Protein AF-A0A219ADJ1-F1 (afdb_monomer_lite)

Foldseek 3Di:
DVLVVLVVVLVVLLVLLVLLLVLLVCVVVVNDDDADPVCRVVVVVSNVVSVVLHNVRSNVSSCVSNVVSVCVSVVVVVD

Sequence (79 aa):
MKKLKRWLYAIAILIFSTLLVAFAYDMEQGTPIALSSTQAGRQEMLMWVAEVLGFKGSIVVGVLATGFGLYYAISQHFR

Secondary structure (DSSP, 8-state):
-HHHHHHHHHHHHHHHHHHHHHHHHHHHTT---PPPTTTHHHHHHHHHHHHHHHHHHHHHHHHHHHHHHHHHHHHTT--

pLDDT: mean 79.94, std 7.43, range [50.06, 88.5]

Radius of gyration: 14.53 Å; chains: 1; bounding box: 33×27×38 Å

Structure (mmCIF, N/CA/C/O backbone):
data_AF-A0A219ADJ1-F1
#
_entry.id   AF-A0A219ADJ1-F1
#
loop_
_atom_site.group_PDB
_atom_site.id
_atom_site.type_symbol
_atom_site.label_atom_id
_atom_site.label_alt_id
_atom_site.label_comp_id
_atom_site.label_asym_id
_atom_site.label_entity_id
_atom_site.label_seq_id
_atom_site.pdbx_PDB_ins_code
_atom_site.Cartn_x
_atom_site.Cartn_y
_atom_site.Cartn_z
_atom_site.occupancy
_atom_site.B_iso_or_equiv
_atom_site.auth_seq_id
_atom_site.auth_comp_id
_atom_site.auth_asym_id
_atom_site.auth_atom_id
_atom_site.pdbx_PDB_model_num
ATOM 1 N N . MET A 1 1 ? 22.122 10.080 -13.396 1.00 59.56 1 MET A N 1
ATOM 2 C CA . MET A 1 1 ? 20.828 10.636 -12.917 1.00 59.56 1 MET A CA 1
ATOM 3 C C . MET A 1 1 ? 19.618 9.711 -13.105 1.00 59.56 1 MET A C 1
ATOM 5 O O . MET A 1 1 ? 18.873 9.548 -12.149 1.00 59.56 1 MET A O 1
ATOM 9 N N . LYS A 1 2 ? 19.394 9.078 -14.274 1.00 66.25 2 LYS A N 1
ATOM 10 C CA . LYS A 1 2 ? 18.219 8.196 -14.499 1.00 66.25 2 LYS A CA 1
ATOM 11 C C . LYS A 1 2 ? 18.146 6.984 -13.545 1.00 66.25 2 LYS A C 1
ATOM 13 O O . LYS A 1 2 ? 17.073 6.686 -13.040 1.00 66.25 2 LYS A O 1
ATOM 18 N N . LYS A 1 3 ? 19.284 6.338 -13.242 1.00 67.69 3 LYS A N 1
ATOM 19 C CA . LYS A 1 3 ? 19.359 5.205 -12.294 1.00 67.69 3 LYS A CA 1
ATOM 20 C C . LYS A 1 3 ? 19.016 5.606 -10.848 1.00 67.69 3 LYS A C 1
ATOM 22 O O . LYS A 1 3 ? 18.242 4.915 -10.204 1.00 67.69 3 LYS A O 1
ATOM 27 N N . LEU A 1 4 ? 19.517 6.755 -10.376 1.00 75.12 4 LEU A N 1
ATOM 28 C CA . LEU A 1 4 ? 19.243 7.266 -9.023 1.00 75.12 4 LEU A CA 1
ATOM 29 C C . LEU A 1 4 ? 17.757 7.608 -8.831 1.00 75.12 4 LEU A C 1
ATOM 31 O O . LEU A 1 4 ? 17.162 7.206 -7.840 1.00 75.12 4 LEU A O 1
ATOM 35 N N . LYS A 1 5 ? 17.134 8.273 -9.818 1.00 75.31 5 LYS A N 1
ATOM 36 C CA . LYS A 1 5 ? 15.689 8.554 -9.785 1.00 75.31 5 LYS A CA 1
ATOM 37 C C . LYS A 1 5 ? 14.854 7.265 -9.730 1.00 75.31 5 LYS A C 1
ATOM 39 O O . LYS A 1 5 ? 13.864 7.228 -9.018 1.00 75.31 5 LYS A O 1
ATOM 44 N N . ARG A 1 6 ? 15.262 6.197 -10.427 1.00 74.81 6 ARG A N 1
ATOM 45 C CA . ARG A 1 6 ? 14.560 4.895 -10.411 1.00 74.81 6 ARG A CA 1
ATOM 46 C C . ARG A 1 6 ? 14.602 4.206 -9.055 1.00 74.81 6 ARG A C 1
ATOM 48 O O . ARG A 1 6 ? 13.560 3.774 -8.580 1.00 74.81 6 ARG A O 1
ATOM 55 N N . TRP A 1 7 ? 15.776 4.138 -8.433 1.00 79.25 7 TRP A N 1
ATOM 56 C CA . TRP A 1 7 ? 15.896 3.595 -7.080 1.00 79.25 7 TRP A CA 1
ATOM 57 C C . TRP A 1 7 ? 15.092 4.418 -6.074 1.00 79.25 7 TRP A C 1
ATOM 59 O O . TRP A 1 7 ? 14.439 3.842 -5.213 1.00 79.25 7 TRP A O 1
ATOM 69 N N . LEU A 1 8 ? 15.044 5.743 -6.246 1.00 82.81 8 LEU A N 1
ATOM 70 C CA . LEU A 1 8 ? 14.196 6.610 -5.431 1.00 82.81 8 LEU A CA 1
ATOM 71 C C . LEU A 1 8 ? 12.704 6.263 -5.574 1.00 82.81 8 LEU A C 1
ATOM 73 O O . LEU A 1 8 ? 12.003 6.196 -4.571 1.00 82.81 8 LEU A O 1
ATOM 77 N N . TYR A 1 9 ? 12.225 5.988 -6.794 1.00 79.12 9 TYR A N 1
ATOM 78 C CA . TYR A 1 9 ? 10.848 5.531 -7.011 1.00 79.12 9 TYR A CA 1
ATOM 79 C C . TYR A 1 9 ? 10.587 4.155 -6.398 1.00 79.12 9 TYR A C 1
ATOM 81 O O . TYR A 1 9 ? 9.553 3.974 -5.768 1.00 79.12 9 TYR A O 1
ATOM 89 N N . ALA A 1 10 ? 11.514 3.204 -6.531 1.00 80.44 10 ALA A N 1
ATOM 90 C CA . ALA A 1 10 ? 11.368 1.886 -5.914 1.00 80.44 10 ALA A CA 1
ATOM 91 C C . ALA A 1 10 ? 11.282 1.985 -4.380 1.00 80.44 10 ALA A C 1
ATOM 93 O O . ALA A 1 10 ? 10.411 1.368 -3.774 1.00 80.44 10 ALA A O 1
ATOM 94 N N . ILE A 1 11 ? 12.123 2.822 -3.765 1.00 84.50 11 ILE A N 1
ATOM 95 C CA . ILE A 1 11 ? 12.088 3.097 -2.322 1.00 84.50 11 ILE A CA 1
ATOM 96 C C . ILE A 1 11 ? 10.772 3.781 -1.932 1.00 84.50 11 ILE A C 1
ATOM 98 O O . ILE A 1 11 ? 10.150 3.388 -0.951 1.00 84.50 11 ILE A O 1
ATOM 102 N N . ALA A 1 12 ? 10.310 4.763 -2.709 1.00 84.69 12 ALA A N 1
ATOM 103 C CA . ALA A 1 12 ? 9.043 5.440 -2.444 1.00 84.69 12 ALA A CA 1
ATOM 104 C C . ALA A 1 12 ? 7.844 4.479 -2.521 1.00 84.69 12 ALA A C 1
ATOM 106 O O . ALA A 1 12 ? 6.974 4.521 -1.655 1.00 84.69 12 ALA A O 1
ATOM 107 N N . ILE A 1 13 ? 7.819 3.587 -3.517 1.00 85.81 13 ILE A N 1
ATOM 108 C CA . ILE A 1 13 ? 6.786 2.552 -3.669 1.00 85.81 13 ILE A CA 1
ATOM 109 C C . ILE A 1 13 ? 6.822 1.574 -2.493 1.00 85.81 13 ILE A C 1
ATOM 111 O O . ILE A 1 13 ? 5.767 1.190 -1.989 1.00 85.81 13 ILE A O 1
ATOM 115 N N . LEU A 1 14 ? 8.017 1.199 -2.036 1.00 85.31 14 LEU A N 1
ATOM 116 C CA . LEU A 1 14 ? 8.188 0.307 -0.894 1.00 85.31 14 LEU A CA 1
ATOM 117 C C . LEU A 1 14 ? 7.648 0.953 0.386 1.00 85.31 14 LEU A C 1
ATOM 119 O O . LEU A 1 14 ? 6.808 0.352 1.047 1.00 85.31 14 LEU A O 1
ATOM 123 N N . ILE A 1 15 ? 8.046 2.197 0.677 1.00 87.38 15 ILE A N 1
ATOM 124 C CA . ILE A 1 15 ? 7.563 2.956 1.843 1.00 87.38 15 ILE A CA 1
ATOM 125 C C . ILE A 1 15 ? 6.038 3.113 1.791 1.00 87.38 15 ILE A C 1
ATOM 127 O O . ILE A 1 15 ? 5.355 2.868 2.785 1.00 87.38 15 ILE A O 1
ATOM 131 N N . PHE A 1 16 ? 5.492 3.478 0.629 1.00 87.25 16 PHE A N 1
ATOM 132 C CA . PHE A 1 16 ? 4.048 3.597 0.437 1.00 87.25 16 PHE A CA 1
ATOM 133 C C . PHE A 1 16 ? 3.325 2.272 0.703 1.00 87.25 16 PHE A C 1
ATOM 135 O O . PHE A 1 16 ? 2.346 2.244 1.443 1.00 87.25 16 PHE A O 1
ATOM 142 N N . SER A 1 17 ? 3.837 1.169 0.154 1.00 82.94 17 SER A N 1
ATOM 143 C CA . SER A 1 17 ? 3.248 -0.163 0.319 1.00 82.94 17 SER A CA 1
ATOM 144 C C . SER A 1 17 ? 3.252 -0.600 1.782 1.00 82.94 17 SER A C 1
ATOM 146 O O . SER A 1 17 ? 2.241 -1.091 2.279 1.00 82.94 17 SER A O 1
ATOM 148 N N . THR A 1 18 ? 4.360 -0.378 2.494 1.00 86.38 18 THR A N 1
ATOM 149 C CA . THR A 1 18 ? 4.457 -0.698 3.923 1.00 86.38 18 THR A CA 1
ATOM 15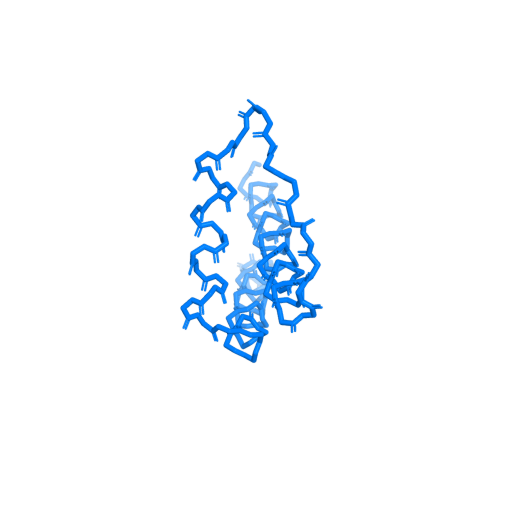0 C C . THR A 1 18 ? 3.505 0.140 4.769 1.00 86.38 18 THR A C 1
ATOM 152 O O . THR A 1 18 ? 2.865 -0.403 5.663 1.00 86.38 18 THR A O 1
ATOM 155 N N . LEU A 1 19 ? 3.368 1.436 4.471 1.00 85.38 19 LEU A N 1
ATOM 156 C CA . LEU A 1 19 ? 2.461 2.322 5.203 1.00 85.38 19 LEU A CA 1
ATOM 157 C C . LEU A 1 19 ? 1.000 1.943 4.969 1.00 85.38 19 LEU A C 1
ATOM 159 O O . LEU A 1 19 ? 0.230 1.902 5.920 1.00 85.38 19 LEU A O 1
ATOM 163 N N . LEU A 1 20 ? 0.628 1.623 3.728 1.00 84.44 20 LEU A N 1
ATOM 164 C CA . LEU A 1 20 ? -0.728 1.192 3.399 1.00 84.44 20 LEU A CA 1
ATOM 165 C C . LEU A 1 20 ? -1.121 -0.072 4.177 1.00 84.44 20 LEU A C 1
ATOM 167 O O . LEU A 1 20 ? -2.192 -0.121 4.774 1.00 84.44 20 LEU A O 1
ATOM 171 N N . VAL A 1 21 ? -0.239 -1.076 4.207 1.00 85.19 21 VAL A N 1
ATOM 172 C CA . VAL A 1 21 ? -0.480 -2.320 4.955 1.00 85.19 21 VAL A CA 1
ATOM 173 C C . VAL A 1 21 ? -0.524 -2.066 6.461 1.00 85.19 21 VAL A C 1
ATOM 175 O O . VAL A 1 21 ? -1.391 -2.619 7.130 1.00 85.19 21 VAL A O 1
ATOM 178 N N . ALA A 1 22 ? 0.369 -1.225 6.988 1.00 84.56 22 ALA A N 1
ATOM 179 C CA . ALA A 1 22 ? 0.388 -0.876 8.406 1.00 84.56 22 ALA A CA 1
ATOM 180 C C . ALA A 1 22 ? -0.906 -0.172 8.837 1.00 84.56 22 ALA A C 1
ATOM 182 O O . ALA A 1 22 ? -1.522 -0.591 9.809 1.00 84.56 22 ALA A O 1
ATOM 183 N N . PHE A 1 23 ? -1.376 0.820 8.074 1.00 83.31 23 PHE A N 1
ATOM 184 C CA . PHE A 1 23 ? -2.648 1.481 8.371 1.00 83.31 23 PHE A CA 1
ATOM 185 C C . PHE A 1 23 ? -3.828 0.518 8.281 1.00 83.31 23 PHE A C 1
ATOM 187 O O . PHE A 1 23 ? -4.680 0.529 9.161 1.00 83.31 23 PHE A O 1
ATOM 194 N N . ALA A 1 24 ? -3.868 -0.349 7.269 1.00 84.50 24 ALA A N 1
ATOM 195 C CA . ALA A 1 24 ? -4.939 -1.332 7.152 1.00 84.50 24 ALA A CA 1
ATOM 196 C C . ALA A 1 24 ? -4.943 -2.332 8.322 1.00 84.50 24 ALA A C 1
ATOM 198 O O . ALA A 1 24 ? -6.010 -2.720 8.790 1.00 84.50 24 ALA A O 1
ATOM 199 N N . TYR A 1 25 ? -3.761 -2.718 8.807 1.00 85.12 25 TYR A N 1
ATOM 200 C CA . TYR A 1 25 ? -3.602 -3.571 9.982 1.00 85.12 25 TYR A CA 1
ATOM 201 C C . TYR A 1 25 ? -4.052 -2.872 11.266 1.00 85.12 25 TYR A C 1
ATOM 203 O O . TYR A 1 25 ? -4.807 -3.448 12.047 1.00 85.12 25 TYR A O 1
ATOM 211 N N . ASP A 1 26 ? -3.626 -1.624 11.469 1.00 84.25 26 ASP A N 1
ATOM 212 C CA . ASP A 1 26 ? -4.017 -0.840 12.638 1.00 84.25 26 ASP A CA 1
ATOM 213 C C . ASP A 1 26 ? -5.534 -0.594 12.662 1.00 84.25 26 ASP A C 1
ATOM 215 O O . ASP A 1 26 ? -6.184 -0.744 13.694 1.00 84.25 26 ASP A O 1
ATOM 219 N N . MET A 1 27 ? -6.139 -0.312 11.506 1.00 81.62 27 MET A N 1
ATOM 220 C CA . MET A 1 27 ? -7.594 -0.188 11.388 1.00 81.62 27 MET A CA 1
ATOM 221 C C . MET A 1 27 ? -8.318 -1.505 11.693 1.00 81.62 27 MET A C 1
ATOM 223 O O . MET A 1 27 ? -9.339 -1.487 12.379 1.00 81.62 27 MET A O 1
ATOM 227 N N . GLU A 1 28 ? -7.794 -2.648 11.236 1.00 83.56 28 GLU A N 1
ATOM 228 C CA . GLU A 1 28 ? -8.382 -3.968 11.512 1.00 83.56 28 GLU A CA 1
ATOM 229 C C . GLU A 1 28 ? -8.283 -4.349 12.999 1.00 83.56 28 GLU A C 1
ATOM 231 O O . GLU A 1 28 ? -9.197 -4.975 13.536 1.00 83.56 28 GLU A O 1
ATOM 236 N N . GLN A 1 29 ? -7.221 -3.926 13.690 1.00 84.81 29 GLN A N 1
ATOM 237 C CA . GLN A 1 29 ? -7.068 -4.119 15.136 1.00 84.81 29 GLN A CA 1
ATOM 238 C C . GLN A 1 29 ? -7.779 -3.060 15.990 1.00 84.81 29 GLN A C 1
ATOM 240 O O . GLN A 1 29 ? -7.780 -3.161 17.218 1.00 84.81 29 GLN A O 1
ATOM 245 N N . GLY A 1 30 ? -8.396 -2.053 15.366 1.00 80.12 30 GLY A N 1
ATOM 246 C CA . GLY A 1 30 ? -9.040 -0.946 16.069 1.00 80.12 30 GLY A CA 1
ATOM 247 C C . GLY A 1 30 ? -8.051 -0.037 16.806 1.00 80.12 30 GLY A C 1
ATOM 248 O O . GLY A 1 30 ? -8.446 0.650 17.752 1.00 80.12 30 GLY A O 1
ATOM 249 N N . THR A 1 31 ? -6.772 -0.025 16.415 1.00 80.19 31 THR A N 1
ATOM 250 C CA . THR A 1 31 ? -5.772 0.869 16.999 1.00 80.19 31 THR A CA 1
ATOM 251 C C . THR A 1 31 ? -6.038 2.312 16.553 1.00 80.19 31 THR A C 1
ATOM 253 O O . THR A 1 31 ? -6.167 2.583 15.357 1.00 80.19 31 THR A O 1
ATOM 256 N N . PRO A 1 32 ? -6.118 3.280 17.485 1.00 72.19 32 PRO A N 1
ATOM 257 C CA . PRO A 1 32 ? -6.352 4.672 17.129 1.00 72.19 32 PRO A CA 1
ATOM 258 C C . PRO A 1 32 ? -5.133 5.255 16.406 1.00 72.19 32 PRO A C 1
ATOM 260 O O . PRO A 1 32 ? -4.048 5.388 16.973 1.00 72.19 32 PRO A O 1
ATOM 263 N N . ILE A 1 33 ? -5.330 5.636 15.145 1.00 76.62 33 ILE A N 1
ATOM 264 C CA . ILE A 1 33 ? -4.306 6.268 14.315 1.00 76.62 33 ILE A CA 1
ATOM 265 C C . ILE A 1 33 ? -4.332 7.778 14.570 1.00 76.62 33 ILE A C 1
ATOM 267 O O . ILE A 1 33 ? -5.274 8.473 14.188 1.00 76.62 33 ILE A O 1
ATOM 271 N N . ALA A 1 34 ? -3.286 8.305 15.206 1.00 74.56 34 ALA A N 1
ATOM 272 C CA . ALA A 1 34 ? -3.137 9.744 15.393 1.00 74.56 34 ALA A CA 1
ATOM 273 C C . ALA A 1 34 ? -2.836 10.432 14.050 1.00 74.56 34 ALA A C 1
ATOM 275 O O . ALA A 1 34 ? -1.876 10.084 13.355 1.00 74.56 34 ALA A O 1
ATOM 276 N N . LEU A 1 35 ? -3.651 11.423 13.687 1.00 75.56 35 LEU A N 1
ATOM 277 C CA . LEU A 1 35 ? -3.442 12.227 12.485 1.00 75.56 35 LEU A CA 1
ATOM 278 C C . LEU A 1 35 ? -2.184 13.091 12.628 1.00 75.56 35 LEU A C 1
ATOM 280 O O . LEU A 1 35 ? -1.992 13.797 13.619 1.00 75.56 35 LEU A O 1
ATOM 284 N N . SER A 1 36 ? -1.336 13.065 11.604 1.00 75.94 36 SER A N 1
ATOM 285 C CA . SER A 1 36 ? -0.181 13.949 11.498 1.00 75.94 36 SER A CA 1
ATOM 286 C C . SER A 1 36 ? -0.637 15.396 11.339 1.00 75.94 36 SER A C 1
ATOM 288 O O . SER A 1 36 ? -1.342 15.735 10.389 1.00 75.94 36 SER A O 1
ATOM 290 N N . SER A 1 37 ? -0.158 16.283 12.212 1.00 67.25 37 SER A N 1
ATOM 291 C CA . SER A 1 37 ? -0.469 17.719 12.165 1.00 67.25 37 SER A CA 1
ATOM 292 C C . SER A 1 37 ? 0.052 18.426 10.908 1.00 67.25 37 SER A C 1
ATOM 294 O O . SER A 1 37 ? -0.449 19.488 10.549 1.00 67.25 37 SER A O 1
ATOM 296 N N . THR A 1 38 ? 1.042 17.849 10.218 1.00 74.56 38 THR A N 1
ATOM 297 C CA . THR A 1 38 ? 1.678 18.448 9.029 1.00 74.56 38 THR A CA 1
ATOM 298 C C . THR A 1 38 ? 1.276 17.782 7.715 1.00 74.56 38 THR A C 1
ATOM 300 O O . THR A 1 38 ? 1.492 18.357 6.649 1.00 74.56 38 THR A O 1
ATOM 303 N N . GLN A 1 39 ? 0.699 16.577 7.757 1.00 77.75 39 GLN A N 1
ATOM 304 C CA . GLN A 1 39 ? 0.352 15.800 6.558 1.00 77.75 39 GLN A CA 1
ATOM 305 C C . GLN A 1 39 ? -1.029 15.130 6.639 1.00 77.75 39 GLN A C 1
ATOM 307 O O . GLN A 1 39 ? -1.268 14.152 5.928 1.00 77.75 39 GLN A O 1
ATOM 312 N N . ALA A 1 40 ? -1.942 15.678 7.449 1.00 79.50 40 ALA A N 1
ATOM 313 C CA . ALA A 1 40 ? -3.277 15.132 7.713 1.00 79.50 40 ALA A CA 1
ATOM 314 C C . ALA A 1 40 ? -4.000 14.643 6.446 1.00 79.50 40 ALA A C 1
ATOM 316 O O . ALA A 1 40 ? -4.334 13.469 6.359 1.00 79.50 40 ALA A O 1
ATOM 317 N N . GLY A 1 41 ? -4.118 15.478 5.407 1.00 80.50 41 GLY A N 1
ATOM 318 C CA . GLY A 1 41 ? -4.850 15.098 4.190 1.00 80.50 41 GLY A CA 1
ATOM 319 C C . GLY A 1 41 ? -4.234 13.932 3.399 1.00 80.50 41 GLY A C 1
ATOM 320 O O . GLY A 1 41 ? -4.951 13.171 2.758 1.00 80.50 41 GLY A O 1
ATOM 321 N N . ARG A 1 42 ? -2.907 13.734 3.450 1.00 81.12 42 ARG A N 1
ATOM 322 C CA . ARG A 1 42 ? -2.269 12.565 2.805 1.00 81.12 42 ARG A CA 1
ATOM 323 C C . ARG A 1 42 ? -2.495 11.295 3.613 1.00 81.12 42 ARG A C 1
ATOM 325 O O . ARG A 1 42 ? -2.646 10.222 3.035 1.00 81.12 42 ARG A O 1
ATOM 332 N N . GLN A 1 43 ? -2.499 11.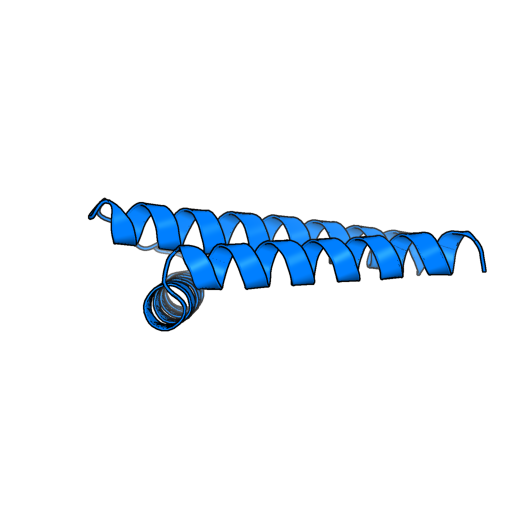430 4.935 1.00 81.06 43 GLN A N 1
ATOM 333 C CA . GLN A 1 43 ? -2.742 10.326 5.849 1.00 81.06 43 GLN A CA 1
ATOM 334 C C . GLN A 1 43 ? -4.208 9.883 5.801 1.00 81.06 43 GLN A C 1
ATOM 336 O O . GLN A 1 43 ? -4.460 8.691 5.698 1.00 81.06 43 GLN A O 1
ATOM 341 N N . GLU A 1 44 ? -5.153 10.823 5.750 1.00 83.62 44 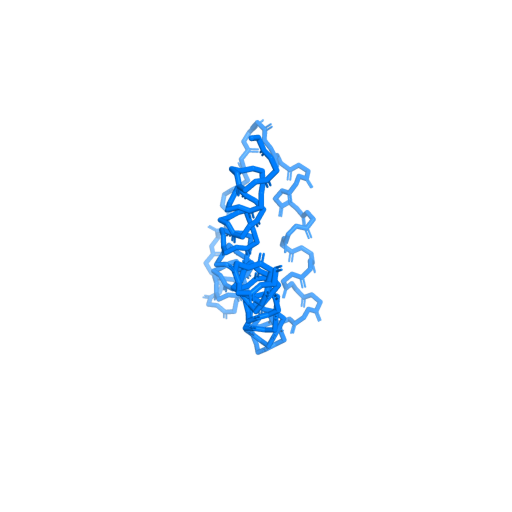GLU A N 1
ATOM 342 C CA . GLU A 1 44 ? -6.579 10.540 5.539 1.00 83.62 44 GLU A CA 1
ATOM 343 C C . GLU A 1 44 ? -6.819 9.784 4.234 1.00 83.62 44 GLU A C 1
ATOM 345 O O . GLU A 1 44 ? -7.548 8.799 4.217 1.00 83.62 44 GLU A O 1
ATOM 350 N N . MET A 1 45 ? -6.160 10.191 3.145 1.00 84.62 45 MET A N 1
ATOM 351 C CA . MET A 1 45 ? -6.300 9.501 1.864 1.00 84.62 45 MET A CA 1
ATOM 352 C C . MET A 1 45 ? -5.757 8.065 1.928 1.00 84.62 45 MET A C 1
ATOM 354 O O . MET A 1 45 ? -6.375 7.150 1.392 1.00 84.62 45 MET A O 1
ATOM 358 N N . LEU A 1 46 ? -4.628 7.848 2.610 1.00 82.88 46 LEU A N 1
ATOM 359 C CA . LEU A 1 46 ? -4.066 6.514 2.854 1.00 82.88 46 LEU A CA 1
ATOM 360 C C . LEU A 1 46 ? -4.984 5.646 3.719 1.00 82.88 46 LEU A C 1
ATOM 362 O O . LEU A 1 46 ? -5.188 4.480 3.392 1.00 82.88 46 LEU A O 1
ATOM 366 N N . MET A 1 47 ? -5.548 6.215 4.784 1.00 83.69 47 MET A N 1
ATOM 367 C CA . MET A 1 47 ? -6.510 5.535 5.652 1.00 83.69 47 MET A CA 1
ATOM 368 C C . MET A 1 47 ? -7.785 5.178 4.890 1.00 83.69 47 MET A C 1
ATOM 370 O O . MET A 1 47 ? -8.243 4.049 4.986 1.00 83.69 47 MET A O 1
ATOM 374 N N . TRP A 1 48 ? -8.306 6.081 4.058 1.00 85.38 48 TRP A N 1
ATOM 375 C CA . TRP A 1 48 ? -9.468 5.804 3.214 1.00 85.38 48 TRP A CA 1
ATOM 376 C C . TRP A 1 48 ? -9.199 4.663 2.224 1.00 85.38 48 TRP A C 1
ATOM 378 O O . TRP A 1 48 ? -10.014 3.757 2.073 1.00 85.38 48 TRP A O 1
ATOM 388 N N . VAL A 1 49 ? -8.027 4.655 1.577 1.00 82.31 49 VAL A N 1
ATOM 389 C CA . VAL A 1 49 ? -7.631 3.551 0.687 1.00 82.31 49 VAL A CA 1
ATOM 390 C C . VAL A 1 49 ? -7.495 2.237 1.468 1.00 82.31 49 VAL A C 1
ATOM 392 O O . VAL A 1 49 ? -7.943 1.198 0.985 1.00 82.31 49 VAL A O 1
ATOM 395 N N . ALA A 1 50 ? -6.920 2.277 2.671 1.00 84.06 50 ALA A N 1
ATOM 396 C CA . ALA A 1 50 ? -6.804 1.121 3.556 1.00 84.06 50 ALA A CA 1
ATOM 397 C C . ALA A 1 50 ? -8.174 0.596 4.022 1.00 84.06 50 ALA A C 1
ATOM 399 O O . ALA A 1 50 ? -8.369 -0.615 4.083 1.00 84.06 50 ALA A O 1
ATOM 400 N N . GLU A 1 51 ? -9.132 1.485 4.286 1.00 82.31 51 GLU A N 1
ATOM 401 C CA . GLU A 1 51 ? -10.508 1.150 4.663 1.00 82.31 51 GLU A CA 1
ATOM 402 C C . GLU A 1 51 ? -11.254 0.463 3.517 1.00 82.31 51 GLU A C 1
ATOM 404 O O . GLU A 1 51 ? -11.846 -0.599 3.703 1.00 82.31 51 GLU A O 1
ATOM 409 N N . VAL A 1 52 ? -11.169 1.029 2.309 1.00 86.62 52 VAL A N 1
ATOM 410 C CA . VAL A 1 52 ? -11.829 0.489 1.110 1.00 86.62 52 VAL A CA 1
ATOM 411 C C . VAL A 1 52 ? -11.253 -0.872 0.718 1.00 86.62 52 VAL A C 1
ATOM 413 O O . VAL A 1 52 ? -11.992 -1.766 0.305 1.00 86.62 52 VAL A O 1
ATOM 416 N N . LEU A 1 53 ? -9.933 -1.040 0.821 1.00 83.50 53 LEU A N 1
ATOM 417 C CA . LEU A 1 53 ? -9.257 -2.288 0.457 1.00 83.50 53 LEU A CA 1
ATOM 418 C C . LEU A 1 53 ? -9.288 -3.339 1.578 1.00 83.50 53 LEU A C 1
ATOM 420 O O . LEU A 1 53 ? -9.123 -4.533 1.306 1.00 83.50 53 LEU A O 1
ATOM 424 N N . GLY A 1 54 ? -9.442 -2.912 2.831 1.00 83.38 54 GLY A N 1
ATOM 425 C CA . GLY A 1 54 ? -9.198 -3.733 4.013 1.00 83.38 54 GLY A CA 1
ATOM 426 C C . GLY A 1 54 ? -7.747 -4.226 4.107 1.00 83.38 54 GLY A C 1
ATOM 427 O O . GLY A 1 54 ? -6.899 -3.957 3.248 1.00 83.38 54 GLY A O 1
ATOM 428 N N . PHE A 1 55 ? -7.446 -5.013 5.142 1.00 79.69 55 PHE A N 1
ATOM 429 C CA . PHE A 1 55 ? -6.096 -5.541 5.369 1.00 79.69 55 PHE A CA 1
ATOM 430 C C . PHE A 1 55 ? -5.618 -6.449 4.228 1.00 79.69 55 PHE A C 1
ATOM 432 O O . PHE A 1 55 ? -4.549 -6.239 3.652 1.00 79.69 55 PHE A O 1
ATOM 439 N N . LYS A 1 56 ? -6.449 -7.414 3.815 1.00 83.25 56 LYS A N 1
ATOM 440 C CA . LYS A 1 56 ? -6.102 -8.356 2.737 1.00 83.25 56 LYS A CA 1
ATOM 441 C C . LYS A 1 56 ? -5.904 -7.660 1.387 1.00 83.25 56 LYS A C 1
ATOM 443 O O . LYS A 1 56 ? -4.949 -7.985 0.683 1.00 83.25 56 LYS A O 1
ATOM 448 N N . GLY A 1 57 ? -6.761 -6.699 1.029 1.00 81.31 57 GLY A N 1
ATOM 449 C CA . GLY A 1 57 ? -6.615 -5.941 -0.217 1.00 81.31 57 GLY A CA 1
ATOM 450 C C . GLY A 1 57 ? -5.375 -5.048 -0.202 1.00 81.31 57 GLY A C 1
ATOM 451 O O . GLY A 1 57 ? -4.641 -4.997 -1.189 1.00 81.31 57 GLY A O 1
ATOM 452 N N . SER A 1 58 ? -5.076 -4.434 0.943 1.00 83.00 58 SER A N 1
ATOM 453 C CA . SER A 1 58 ? -3.872 -3.620 1.136 1.00 83.00 58 SER A CA 1
ATOM 454 C C . SER A 1 58 ? -2.586 -4.438 0.985 1.00 83.00 58 SER A C 1
ATOM 456 O O . SER A 1 58 ? -1.647 -3.980 0.333 1.00 83.00 58 SER A O 1
ATOM 458 N N . ILE A 1 59 ? -2.552 -5.678 1.493 1.00 82.88 59 ILE A N 1
ATOM 459 C CA . ILE A 1 59 ? -1.420 -6.601 1.289 1.00 82.88 59 ILE A CA 1
ATOM 460 C C . ILE A 1 59 ? -1.247 -6.939 -0.192 1.00 82.88 59 ILE A C 1
ATOM 462 O O . ILE A 1 59 ? -0.132 -6.859 -0.707 1.00 82.88 59 ILE A O 1
ATOM 466 N N . VAL A 1 60 ? -2.329 -7.293 -0.892 1.00 88.50 60 VAL A N 1
ATOM 467 C CA . VAL A 1 60 ? -2.264 -7.632 -2.324 1.00 88.50 60 VAL A CA 1
ATOM 468 C C . VAL A 1 60 ? -1.720 -6.453 -3.131 1.00 88.50 60 VAL A C 1
ATOM 470 O O . VAL A 1 60 ? -0.789 -6.627 -3.919 1.00 88.50 60 VAL A O 1
ATOM 473 N N . VAL A 1 61 ? -2.237 -5.245 -2.898 1.00 86.88 61 VAL A N 1
ATOM 474 C CA . VAL A 1 61 ? -1.762 -4.030 -3.576 1.00 86.88 61 VAL A CA 1
ATOM 475 C C . VAL A 1 61 ? -0.302 -3.740 -3.233 1.00 86.88 61 VAL A C 1
ATOM 477 O O . VAL A 1 61 ? 0.482 -3.463 -4.140 1.00 86.88 61 VAL A O 1
ATOM 480 N N . GLY A 1 62 ? 0.091 -3.857 -1.963 1.00 84.94 62 GLY A N 1
ATOM 481 C CA . GLY A 1 62 ? 1.467 -3.623 -1.526 1.00 84.94 62 GLY A CA 1
ATOM 482 C C . GLY A 1 62 ? 2.468 -4.595 -2.156 1.00 84.94 62 GLY A C 1
ATOM 483 O O . GLY A 1 62 ? 3.524 -4.174 -2.639 1.00 84.94 62 GLY A O 1
ATOM 484 N N . VAL A 1 63 ? 2.126 -5.886 -2.223 1.00 86.62 63 VAL A N 1
ATOM 485 C CA . VAL A 1 63 ? 2.963 -6.917 -2.857 1.00 86.62 63 VAL A CA 1
ATOM 486 C C . VAL A 1 63 ? 3.080 -6.673 -4.359 1.00 86.62 63 VAL A C 1
ATOM 488 O O . VAL A 1 63 ? 4.189 -6.715 -4.894 1.00 86.62 63 VAL A O 1
ATOM 491 N N . LEU A 1 64 ? 1.972 -6.367 -5.041 1.00 87.94 64 LEU A N 1
ATOM 492 C CA . LEU A 1 64 ? 1.991 -6.076 -6.475 1.00 87.94 64 LEU A CA 1
ATOM 493 C C . LEU A 1 64 ? 2.796 -4.810 -6.774 1.00 87.94 64 LEU A C 1
ATOM 495 O O . LEU A 1 64 ? 3.689 -4.846 -7.618 1.00 87.94 64 LEU A O 1
ATOM 499 N N . ALA A 1 65 ? 2.537 -3.710 -6.068 1.00 84.75 65 ALA A N 1
ATOM 500 C CA . ALA A 1 65 ? 3.237 -2.447 -6.274 1.00 84.75 65 ALA A CA 1
ATOM 501 C C . ALA A 1 65 ? 4.748 -2.598 -6.038 1.00 84.75 65 ALA A C 1
ATOM 503 O O . ALA A 1 65 ? 5.551 -2.191 -6.882 1.00 84.75 65 ALA A O 1
ATOM 504 N N . THR A 1 66 ? 5.138 -3.253 -4.943 1.00 84.88 66 THR A N 1
ATOM 505 C CA . THR A 1 66 ? 6.548 -3.516 -4.620 1.00 84.88 66 THR A CA 1
ATOM 506 C C . THR A 1 66 ? 7.193 -4.445 -5.649 1.00 84.88 66 THR A C 1
ATOM 508 O O . THR A 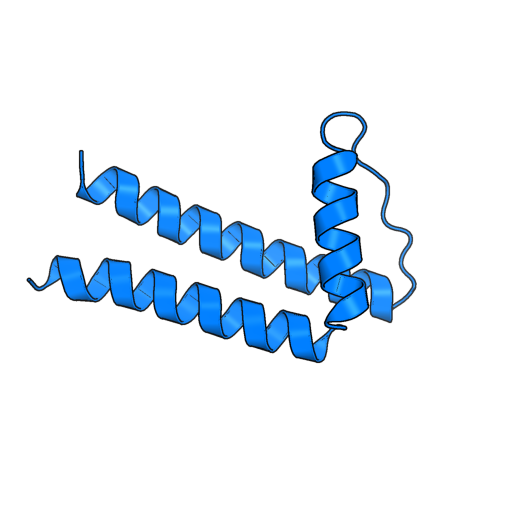1 66 ? 8.282 -4.150 -6.145 1.00 84.88 66 THR A O 1
ATOM 511 N N . GLY A 1 67 ? 6.512 -5.529 -6.029 1.00 84.69 67 GLY A N 1
ATOM 512 C CA . GLY A 1 67 ? 6.989 -6.490 -7.023 1.00 84.69 67 GLY A CA 1
ATOM 513 C C . GLY A 1 67 ? 7.191 -5.861 -8.403 1.00 84.69 67 GLY A C 1
ATOM 514 O O . GLY A 1 67 ? 8.265 -5.999 -8.989 1.00 84.69 67 GLY A O 1
ATOM 515 N N . PHE A 1 68 ? 6.210 -5.100 -8.899 1.00 84.69 68 PHE A N 1
ATOM 516 C CA . PHE A 1 68 ? 6.323 -4.371 -10.165 1.00 84.69 68 PHE A CA 1
ATOM 517 C C . PHE A 1 68 ? 7.389 -3.273 -10.108 1.00 84.69 68 PHE A C 1
ATOM 519 O O . PHE A 1 68 ? 8.150 -3.114 -11.065 1.00 84.69 68 PHE A O 1
ATOM 526 N N . GLY A 1 69 ? 7.490 -2.546 -8.992 1.00 80.81 69 GLY A N 1
ATOM 527 C CA . GLY A 1 69 ? 8.509 -1.516 -8.788 1.00 80.81 69 GLY A CA 1
ATOM 528 C C . GLY A 1 69 ? 9.930 -2.083 -8.827 1.00 80.81 69 GLY A C 1
ATOM 529 O O . GLY A 1 69 ? 10.794 -1.546 -9.528 1.00 80.81 69 GLY A O 1
ATOM 530 N N . LEU A 1 70 ? 10.162 -3.206 -8.142 1.00 80.31 70 LEU A N 1
ATOM 531 C CA . LEU A 1 70 ? 11.436 -3.928 -8.163 1.00 80.31 70 LEU A CA 1
ATOM 532 C C . LEU A 1 70 ? 11.728 -4.520 -9.543 1.00 80.31 70 LEU A C 1
ATOM 534 O O . LEU A 1 70 ? 12.824 -4.326 -10.067 1.00 80.31 70 LEU A O 1
ATOM 538 N N . TYR A 1 71 ? 10.752 -5.183 -10.168 1.00 82.81 71 TYR A N 1
ATOM 539 C CA . TYR A 1 71 ? 10.907 -5.738 -11.513 1.00 82.81 71 TYR A CA 1
ATOM 540 C C . TYR A 1 71 ? 11.279 -4.654 -12.529 1.00 82.81 71 TYR A C 1
ATOM 54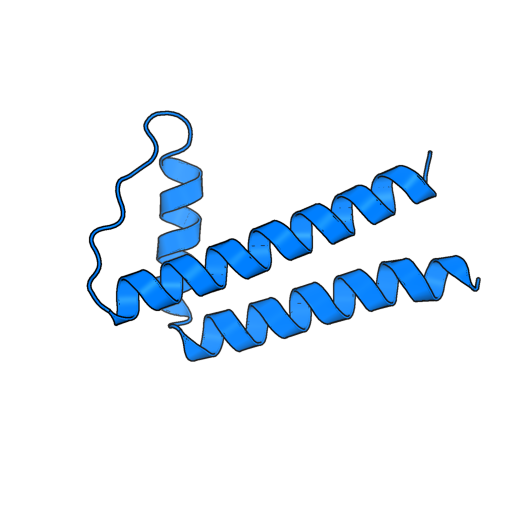2 O O . TYR A 1 71 ? 12.194 -4.837 -13.333 1.00 82.81 71 TYR A O 1
ATOM 550 N N . TYR A 1 72 ? 10.625 -3.495 -12.475 1.00 79.62 72 TYR A N 1
ATOM 551 C CA . TYR A 1 72 ? 10.933 -2.369 -13.352 1.00 79.62 72 TYR A CA 1
ATOM 552 C C . TYR A 1 72 ? 12.338 -1.804 -13.094 1.00 79.62 72 TYR A C 1
ATOM 554 O O . TYR A 1 72 ? 13.081 -1.527 -14.039 1.00 79.62 72 TYR A O 1
ATOM 562 N N . ALA A 1 73 ? 12.742 -1.685 -11.826 1.00 76.94 73 ALA A N 1
ATOM 563 C CA . ALA A 1 73 ? 14.083 -1.234 -11.464 1.00 76.94 73 ALA A CA 1
ATOM 564 C C . ALA A 1 73 ? 15.185 -2.209 -11.932 1.00 76.94 73 ALA A C 1
ATOM 566 O O . ALA A 1 73 ? 16.223 -1.758 -12.424 1.00 76.94 73 ALA A O 1
ATOM 567 N N . ILE A 1 74 ? 14.951 -3.523 -11.820 1.00 76.75 74 ILE A N 1
ATOM 568 C CA . ILE A 1 74 ? 15.912 -4.585 -12.165 1.00 76.75 74 ILE A CA 1
ATOM 569 C C . ILE A 1 74 ? 15.964 -4.841 -13.677 1.00 76.75 74 ILE A C 1
ATOM 571 O O . ILE A 1 74 ? 17.049 -4.883 -14.253 1.00 76.75 74 ILE A O 1
ATOM 575 N N . SER A 1 75 ? 14.820 -4.978 -14.352 1.00 72.75 75 SER A N 1
ATOM 576 C CA . SER A 1 75 ? 14.757 -5.283 -15.795 1.00 72.75 75 SER A CA 1
ATOM 577 C C . SER A 1 75 ? 15.449 -4.224 -16.658 1.00 72.75 75 S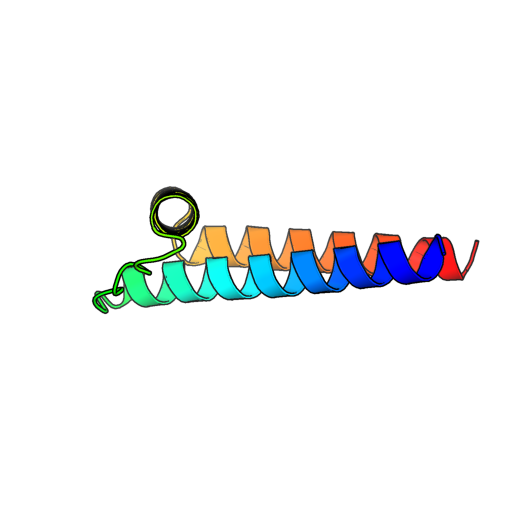ER A C 1
ATOM 579 O O . SER A 1 75 ? 16.061 -4.547 -17.671 1.00 72.75 75 SER A O 1
ATOM 581 N N . GLN A 1 76 ? 15.425 -2.960 -16.233 1.00 62.94 76 GLN A N 1
ATOM 582 C CA . GLN A 1 76 ? 16.156 -1.866 -16.877 1.00 62.94 76 GLN A CA 1
ATOM 583 C C . GLN A 1 76 ? 17.609 -1.707 -16.402 1.00 62.94 76 GLN A C 1
ATOM 585 O O . GLN A 1 76 ? 18.304 -0.808 -16.874 1.00 62.94 76 GLN A O 1
ATOM 590 N N . HIS A 1 77 ? 18.062 -2.505 -15.435 1.00 59.97 77 HIS A N 1
ATOM 591 C CA . HIS A 1 77 ? 19.477 -2.605 -15.079 1.00 59.97 77 HIS A CA 1
ATOM 592 C C . HIS A 1 77 ? 20.221 -3.570 -16.016 1.00 59.97 77 HIS A C 1
ATOM 594 O O . HIS A 1 77 ? 21.407 -3.374 -16.271 1.00 59.97 77 HIS A O 1
ATOM 600 N N . PHE A 1 78 ? 19.523 -4.586 -16.532 1.00 57.75 78 PHE A N 1
ATOM 601 C CA . PHE A 1 78 ? 20.051 -5.595 -17.461 1.00 57.75 78 PHE A CA 1
ATOM 602 C C . PHE A 1 78 ? 19.819 -5.269 -18.945 1.00 57.75 78 PHE A C 1
ATOM 604 O O . PHE A 1 78 ? 20.184 -6.061 -19.810 1.00 57.75 78 PHE A O 1
ATOM 611 N N . ARG A 1 79 ? 19.216 -4.116 -19.236 1.00 50.06 79 ARG A N 1
ATOM 612 C CA . ARG A 1 79 ? 18.898 -3.630 -20.578 1.00 50.06 79 ARG A CA 1
ATOM 613 C C . ARG A 1 79 ? 19.590 -2.296 -20.814 1.00 50.06 79 ARG A C 1
ATOM 615 O O . ARG A 1 79 ? 20.081 -2.097 -21.941 1.00 50.06 79 ARG A O 1
#